P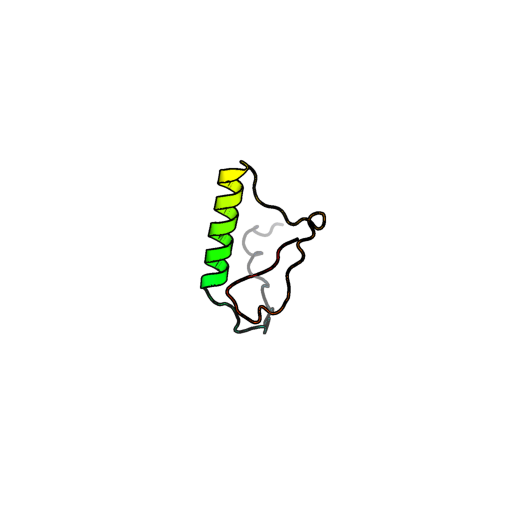rotein AF-A0A3D1J2B5-F1 (afdb_monomer_lite)

Sequence (70 aa):
MGLTRRDVLMAGCVGSAALASPLFSPGRARAQDETMELVERLTGQRATVSDRLHLVMPAVFPTGYTVPMD

Foldseek 3Di:
DDDDPPPPPPDDPDDDPDDDDPPPPVVVVVVVVVVQVVCCVVPVDGDDDDPPDDWDWDPDDPVVPDTDTD

Secondary structure (DSSP, 8-state):
----TTSSS------------S---HHHHHHHHHHHHHHHHHHSS-----TT------S--SSSS-----

pLDDT: mean 71.41, std 17.71, range [42.66, 95.19]

Structure (mmCIF, N/CA/C/O backbone):
data_AF-A0A3D1J2B5-F1
#
_entry.id   AF-A0A3D1J2B5-F1
#
loop_
_atom_site.group_PDB
_atom_site.id
_atom_site.type_symbol
_atom_site.label_atom_id
_atom_site.label_alt_id
_atom_site.label_comp_id
_atom_site.label_asym_id
_atom_site.label_entity_id
_atom_site.label_seq_id
_atom_site.pdbx_PDB_ins_code
_atom_site.Cartn_x
_atom_site.Cartn_y
_atom_site.Cartn_z
_atom_site.occupancy
_atom_site.B_iso_or_equiv
_atom_site.auth_seq_id
_atom_site.auth_comp_id
_atom_site.auth_asym_id
_atom_site.auth_atom_id
_atom_site.pdbx_PDB_model_num
ATOM 1 N N . MET A 1 1 ? 15.939 -1.800 63.791 1.00 47.03 1 MET A N 1
ATOM 2 C CA . MET A 1 1 ? 14.690 -1.335 63.140 1.00 47.03 1 MET A CA 1
ATOM 3 C C . MET A 1 1 ? 14.754 0.188 63.085 1.00 47.03 1 MET A C 1
ATOM 5 O O . MET A 1 1 ? 14.949 0.771 64.131 1.00 47.03 1 MET A O 1
ATOM 9 N N . GLY A 1 2 ? 14.701 0.898 61.966 1.00 53.66 2 GLY A N 1
ATOM 10 C CA . GLY A 1 2 ? 14.478 0.518 60.580 1.00 53.66 2 GLY A CA 1
ATOM 11 C C . GLY A 1 2 ? 15.255 1.461 59.656 1.00 53.66 2 GLY A C 1
ATOM 12 O O . GLY A 1 2 ? 15.531 2.607 59.996 1.00 53.66 2 GLY A O 1
ATOM 13 N N . LEU A 1 3 ? 15.646 0.909 58.515 1.00 56.88 3 LEU A N 1
ATOM 14 C CA . LEU A 1 3 ? 16.447 1.551 57.484 1.00 56.88 3 LEU A CA 1
ATOM 15 C C . LEU A 1 3 ? 15.591 2.558 56.703 1.00 56.88 3 LEU A C 1
ATOM 17 O O . LEU A 1 3 ? 14.443 2.289 56.339 1.00 56.88 3 LEU A O 1
ATOM 21 N N . THR A 1 4 ? 16.168 3.728 56.471 1.00 57.41 4 THR A N 1
ATOM 22 C CA . THR A 1 4 ? 15.620 4.849 55.711 1.00 57.41 4 THR A CA 1
ATOM 23 C C . THR A 1 4 ? 15.400 4.443 54.248 1.00 57.41 4 THR A C 1
ATOM 25 O O . THR A 1 4 ? 16.302 3.978 53.559 1.00 57.41 4 THR A O 1
ATOM 28 N N . ARG A 1 5 ? 14.167 4.602 53.749 1.00 54.91 5 ARG A N 1
ATOM 29 C CA . ARG A 1 5 ? 13.707 4.152 52.417 1.00 54.91 5 ARG A CA 1
ATOM 30 C C . ARG A 1 5 ? 14.265 4.956 51.221 1.00 54.91 5 ARG A C 1
ATOM 32 O O . ARG A 1 5 ? 13.534 5.158 50.255 1.00 54.91 5 ARG A O 1
ATOM 39 N N . ARG A 1 6 ? 15.495 5.480 51.267 1.00 53.88 6 ARG A N 1
ATOM 40 C CA . ARG A 1 6 ? 15.990 6.394 50.213 1.00 53.88 6 ARG A CA 1
ATOM 41 C C . ARG A 1 6 ? 17.343 6.081 49.567 1.00 53.88 6 ARG A C 1
ATOM 43 O O . ARG A 1 6 ? 17.638 6.731 48.578 1.00 53.88 6 ARG A O 1
ATOM 50 N N . ASP A 1 7 ? 18.063 5.038 49.984 1.00 49.84 7 ASP A N 1
ATOM 51 C CA . ASP A 1 7 ? 19.376 4.694 49.389 1.00 49.84 7 ASP A CA 1
ATOM 52 C C . ASP A 1 7 ? 19.408 3.412 48.536 1.00 49.84 7 ASP A C 1
ATOM 54 O O . ASP A 1 7 ? 20.471 2.918 48.181 1.00 49.84 7 ASP A O 1
ATOM 58 N N . VAL A 1 8 ? 18.254 2.858 48.153 1.00 54.16 8 VAL A N 1
ATOM 59 C CA . VAL A 1 8 ? 18.202 1.574 47.413 1.00 54.16 8 VAL A CA 1
ATOM 60 C C . VAL A 1 8 ? 18.037 1.741 45.894 1.00 54.16 8 VAL A C 1
ATOM 62 O O . VAL A 1 8 ? 17.945 0.752 45.179 1.00 54.16 8 VAL A O 1
ATOM 65 N N . LEU A 1 9 ? 18.062 2.961 45.346 1.00 50.22 9 LEU A N 1
ATOM 66 C CA . LEU A 1 9 ? 17.893 3.162 43.897 1.00 50.22 9 LEU A CA 1
ATOM 67 C C . LEU A 1 9 ? 19.147 3.675 43.177 1.00 50.22 9 LEU A C 1
ATOM 69 O O . LEU A 1 9 ? 19.049 4.463 42.246 1.00 50.22 9 LEU A O 1
ATOM 73 N N . MET A 1 10 ? 20.327 3.218 43.595 1.00 53.53 10 MET A N 1
ATOM 74 C CA . MET A 1 10 ? 21.581 3.410 42.856 1.00 53.53 10 MET A CA 1
ATOM 75 C C . MET A 1 10 ? 22.319 2.075 42.745 1.00 53.53 10 MET A C 1
ATOM 77 O O . MET A 1 10 ? 23.374 1.878 43.339 1.00 53.53 10 MET A O 1
ATOM 81 N N . ALA A 1 11 ? 21.747 1.122 42.009 1.00 50.53 11 ALA A N 1
ATOM 82 C CA . ALA A 1 11 ? 22.455 -0.097 41.635 1.00 50.53 11 ALA A CA 1
ATOM 83 C C . ALA A 1 11 ? 21.883 -0.688 40.341 1.00 50.53 11 ALA A C 1
ATOM 85 O O . ALA A 1 11 ? 20.779 -1.220 40.325 1.00 50.53 11 ALA A O 1
ATOM 86 N N . GLY A 1 12 ? 22.683 -0.638 39.274 1.00 54.16 12 GLY A N 1
ATOM 87 C CA . GLY A 1 12 ? 22.612 -1.633 38.206 1.00 54.16 12 GLY A CA 1
ATOM 88 C C . GLY A 1 12 ? 21.811 -1.262 36.961 1.00 54.16 12 GLY A C 1
ATOM 89 O O . GLY A 1 12 ? 20.783 -1.864 36.696 1.00 54.16 12 GLY A O 1
ATOM 90 N N . CYS A 1 13 ? 22.373 -0.401 36.113 1.00 44.88 13 CYS A N 1
ATOM 91 C CA . CYS A 1 13 ? 22.198 -0.536 34.662 1.00 44.88 13 CYS A CA 1
ATOM 92 C C . CYS A 1 13 ? 23.584 -0.675 34.023 1.00 44.88 13 CYS A C 1
ATOM 94 O O . CYS A 1 13 ? 24.087 0.222 33.353 1.00 44.88 13 CYS A O 1
ATOM 96 N N . VAL A 1 14 ? 24.232 -1.807 34.308 1.00 52.25 14 VAL A N 1
ATOM 97 C CA . VAL A 1 14 ? 25.382 -2.296 33.545 1.00 52.25 14 VAL A CA 1
ATOM 98 C C . VAL A 1 14 ? 24.840 -3.111 32.378 1.00 52.25 14 VAL A C 1
ATOM 100 O O . VAL A 1 14 ? 24.118 -4.079 32.585 1.00 52.25 14 VAL A O 1
ATOM 103 N N . GLY A 1 15 ? 25.270 -2.750 31.171 1.00 47.19 15 GLY A N 1
ATOM 104 C CA . GLY A 1 15 ? 25.418 -3.699 30.074 1.00 47.19 15 GLY A CA 1
ATOM 105 C C . GLY A 1 15 ? 24.238 -3.813 29.119 1.00 47.19 15 GLY A C 1
ATOM 106 O O . GLY A 1 15 ? 23.349 -4.634 29.303 1.00 47.19 15 GLY A O 1
ATOM 107 N N . SER A 1 16 ? 24.324 -3.091 28.004 1.00 42.66 16 SER A N 1
ATOM 108 C CA . SER A 1 16 ? 23.979 -3.644 26.689 1.00 42.66 16 SER A CA 1
ATOM 109 C C . SER A 1 16 ? 24.696 -2.837 25.612 1.00 42.66 16 SER A C 1
ATOM 111 O O . SER A 1 16 ? 24.206 -1.820 25.130 1.00 42.66 16 SER A O 1
ATOM 113 N N . ALA A 1 17 ? 25.897 -3.290 25.250 1.00 51.81 17 ALA A N 1
ATOM 114 C CA . ALA A 1 17 ? 26.513 -2.927 23.986 1.00 51.81 17 ALA A CA 1
ATOM 115 C C . ALA A 1 17 ? 25.779 -3.698 22.879 1.00 51.81 17 ALA A C 1
ATOM 117 O O . ALA A 1 17 ? 26.125 -4.835 22.570 1.00 51.81 17 ALA A O 1
ATOM 118 N N . ALA A 1 18 ? 24.734 -3.096 22.315 1.00 46.75 18 ALA A N 1
ATOM 119 C CA . ALA A 1 18 ? 24.136 -3.572 21.075 1.00 46.75 18 ALA A CA 1
ATOM 120 C C . ALA A 1 18 ? 24.871 -2.910 19.901 1.00 46.75 18 ALA A C 1
ATOM 122 O O . ALA A 1 18 ? 24.532 -1.816 19.455 1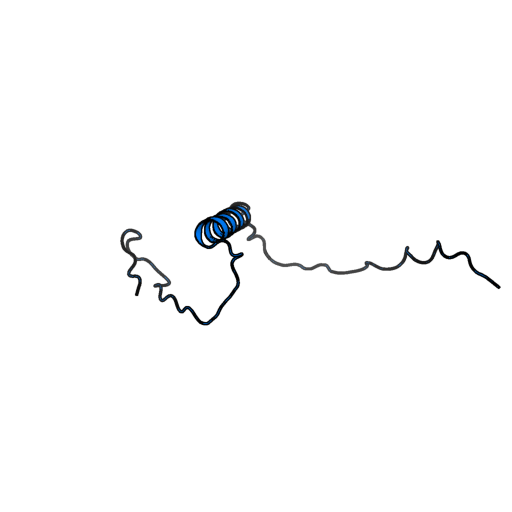.00 46.75 18 ALA A O 1
ATOM 123 N N . LEU A 1 19 ? 25.920 -3.577 19.420 1.00 51.06 19 LEU A N 1
ATOM 124 C CA . LEU A 1 19 ? 26.427 -3.374 18.068 1.00 51.06 19 LEU A CA 1
ATOM 125 C C . LEU A 1 19 ? 25.350 -3.842 17.081 1.00 51.06 19 LEU A C 1
ATOM 127 O O . LEU A 1 19 ? 25.124 -5.044 16.991 1.00 51.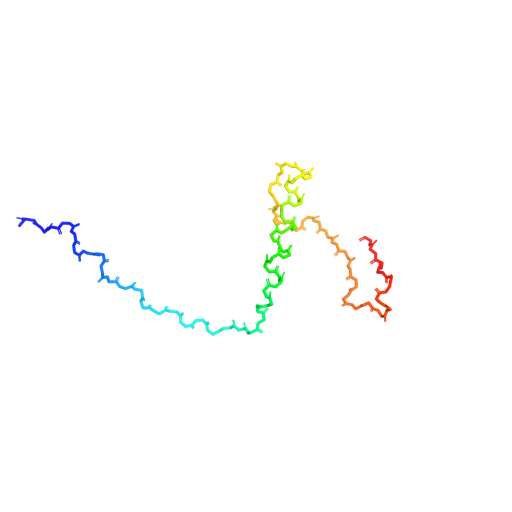06 19 LEU A O 1
ATOM 131 N N . ALA A 1 20 ? 24.721 -2.926 16.336 1.00 48.06 20 ALA A N 1
ATOM 132 C CA . ALA A 1 20 ? 24.175 -3.212 15.005 1.00 48.06 20 ALA A CA 1
ATOM 133 C C . ALA A 1 20 ? 23.728 -1.937 14.257 1.00 48.06 20 ALA A C 1
ATOM 135 O O . ALA A 1 20 ? 22.777 -1.269 14.652 1.00 48.06 20 ALA A O 1
ATOM 136 N N . SER A 1 21 ? 24.362 -1.723 13.097 1.00 51.62 21 SER A N 1
ATOM 137 C CA . SER A 1 21 ? 23.803 -1.119 11.871 1.00 51.62 21 SER A CA 1
ATOM 138 C C . SER A 1 21 ? 23.918 0.407 11.657 1.00 51.62 21 SER A C 1
ATOM 140 O O . SER A 1 21 ? 23.107 1.177 12.169 1.00 51.62 21 SER A O 1
ATOM 142 N N . PRO A 1 22 ? 24.817 0.868 10.756 1.00 46.44 22 PRO A N 1
ATOM 143 C CA . PRO A 1 22 ? 24.849 2.242 10.252 1.00 46.44 22 PRO A CA 1
ATOM 144 C C . PRO A 1 22 ? 23.833 2.438 9.108 1.00 46.44 22 PRO A C 1
ATOM 146 O O . PRO A 1 22 ? 24.194 2.824 8.001 1.00 46.44 22 PRO A O 1
ATOM 149 N N . LEU A 1 23 ? 22.551 2.140 9.348 1.00 47.38 23 LEU A N 1
ATOM 150 C CA . LEU A 1 23 ? 21.474 2.324 8.355 1.00 47.38 23 LEU A CA 1
ATOM 151 C C . LEU A 1 23 ? 20.323 3.204 8.862 1.00 47.38 23 LEU A C 1
ATOM 153 O O . LEU A 1 23 ? 19.238 3.227 8.279 1.00 47.38 23 LEU A O 1
ATOM 157 N N . PHE A 1 24 ? 20.556 3.978 9.922 1.00 47.28 24 PHE A N 1
ATOM 158 C CA . PHE A 1 24 ? 19.645 5.045 10.322 1.00 47.28 24 PHE A CA 1
ATOM 159 C C . PHE A 1 24 ? 19.819 6.240 9.385 1.00 47.28 24 PHE A C 1
ATOM 161 O O . PHE A 1 24 ? 20.511 7.207 9.689 1.00 47.28 24 PHE A O 1
ATOM 168 N N . SER A 1 25 ? 19.183 6.159 8.216 1.00 49.50 25 SER A N 1
ATOM 169 C CA . SER A 1 25 ? 18.904 7.344 7.414 1.00 49.50 25 SER A CA 1
ATOM 170 C C . SER A 1 25 ? 17.847 8.165 8.168 1.00 49.50 25 SER A C 1
ATOM 172 O O . SER A 1 25 ? 16.726 7.673 8.340 1.00 49.50 25 SER A O 1
ATOM 174 N N . PRO A 1 26 ? 18.157 9.381 8.657 1.00 55.62 26 PRO A N 1
ATOM 175 C CA . PRO A 1 26 ? 17.240 10.173 9.486 1.00 55.62 26 PRO A CA 1
ATOM 176 C C . PRO A 1 26 ? 15.909 10.484 8.781 1.00 55.62 26 PRO A C 1
ATOM 178 O O . PRO A 1 26 ? 14.890 10.685 9.439 1.00 55.62 26 PRO A O 1
ATOM 181 N N . GLY A 1 27 ? 15.879 10.431 7.444 1.00 58.91 27 GLY A N 1
ATOM 182 C CA . GLY A 1 27 ? 14.655 10.577 6.656 1.00 58.91 27 GLY A CA 1
ATOM 183 C C . GLY A 1 27 ? 13.636 9.447 6.844 1.00 58.91 27 GLY A C 1
ATOM 184 O O . GLY A 1 27 ? 12.444 9.685 6.685 1.00 58.91 27 GLY A O 1
ATOM 185 N N . ARG A 1 28 ? 14.060 8.235 7.233 1.00 60.19 28 ARG A N 1
ATOM 186 C CA . ARG A 1 28 ? 13.150 7.084 7.387 1.00 60.19 28 ARG A CA 1
ATOM 187 C C . ARG A 1 28 ? 12.223 7.235 8.592 1.00 60.19 28 ARG A C 1
ATOM 189 O O . ARG A 1 28 ? 11.042 6.928 8.485 1.00 60.19 28 ARG A O 1
ATOM 196 N N . ALA A 1 29 ? 12.755 7.728 9.712 1.00 64.38 29 ALA A N 1
ATOM 197 C CA . ALA A 1 29 ? 11.966 7.972 10.920 1.00 64.38 29 ALA A CA 1
ATOM 198 C C . ALA A 1 29 ? 10.943 9.096 10.697 1.00 64.38 29 ALA A C 1
ATOM 200 O O . ALA A 1 29 ? 9.792 8.967 11.096 1.00 64.38 29 ALA A O 1
ATOM 201 N N . ARG A 1 30 ? 11.345 10.158 9.984 1.00 69.44 30 ARG A N 1
ATOM 202 C CA . ARG A 1 30 ? 10.453 11.267 9.628 1.00 69.44 30 ARG A CA 1
ATOM 203 C C . ARG A 1 30 ? 9.337 10.833 8.672 1.00 69.44 30 ARG A C 1
ATOM 205 O O . ARG A 1 30 ? 8.177 11.123 8.926 1.00 69.44 30 ARG A O 1
ATOM 212 N N . ALA A 1 31 ? 9.675 10.097 7.614 1.00 71.19 31 ALA A N 1
ATOM 213 C CA . ALA A 1 31 ? 8.687 9.604 6.654 1.00 71.19 31 ALA A CA 1
ATOM 214 C C . ALA A 1 31 ? 7.664 8.651 7.303 1.00 71.19 31 ALA A C 1
ATOM 216 O O . ALA A 1 31 ? 6.489 8.642 6.935 1.00 71.19 31 ALA A O 1
ATOM 217 N N . GLN A 1 32 ? 8.101 7.856 8.285 1.00 78.38 32 GLN A N 1
ATOM 218 C CA . GLN A 1 32 ? 7.212 6.981 9.045 1.00 78.38 32 GLN A CA 1
ATOM 219 C C . GLN A 1 32 ? 6.196 7.777 9.876 1.00 78.38 32 GLN A C 1
ATOM 221 O O . GLN A 1 32 ? 5.018 7.426 9.873 1.00 78.38 32 GLN A O 1
ATOM 226 N N . ASP A 1 33 ? 6.636 8.845 10.542 1.00 82.81 33 ASP A N 1
ATOM 227 C CA . ASP A 1 33 ? 5.778 9.717 11.355 1.00 82.81 33 ASP A CA 1
ATOM 228 C C . ASP A 1 33 ? 4.708 10.419 10.499 1.00 82.81 33 ASP A C 1
ATOM 230 O O . ASP A 1 33 ? 3.513 10.312 10.775 1.00 82.81 33 ASP A O 1
ATOM 234 N N . GLU A 1 34 ? 5.122 10.999 9.367 1.00 88.44 34 GLU A N 1
ATOM 235 C CA . GLU A 1 34 ? 4.223 11.651 8.401 1.00 88.44 34 GLU A CA 1
ATOM 236 C C . GLU A 1 34 ? 3.166 10.673 7.841 1.00 88.44 34 GLU A C 1
ATOM 238 O O . GLU A 1 34 ? 2.000 11.029 7.650 1.00 88.44 34 GLU A O 1
ATOM 243 N N . THR A 1 35 ? 3.544 9.408 7.622 1.00 87.44 35 THR A N 1
ATOM 244 C CA . THR A 1 35 ? 2.615 8.368 7.146 1.00 87.44 35 THR A CA 1
ATOM 245 C C . THR A 1 35 ? 1.586 7.994 8.214 1.00 87.44 35 THR A C 1
ATOM 247 O O . THR A 1 35 ? 0.410 7.803 7.899 1.00 87.44 35 THR A O 1
ATOM 250 N N . MET A 1 36 ? 2.002 7.887 9.479 1.00 89.12 36 MET A N 1
ATOM 251 C CA . MET A 1 36 ? 1.091 7.561 10.580 1.00 89.12 36 MET A CA 1
ATOM 252 C C . MET A 1 36 ? 0.061 8.670 10.810 1.00 89.12 36 MET A C 1
ATOM 254 O O . MET A 1 36 ? -1.124 8.365 10.959 1.00 89.12 36 MET A O 1
ATOM 258 N N . GLU A 1 37 ? 0.494 9.932 10.769 1.00 91.81 37 GLU A N 1
ATOM 259 C CA . GLU A 1 37 ? -0.397 11.090 10.890 1.00 91.81 37 GLU A CA 1
ATOM 260 C C . GLU A 1 37 ? -1.438 11.116 9.761 1.00 91.81 37 GLU A C 1
ATOM 262 O O . GLU A 1 37 ? -2.622 11.362 9.999 1.00 91.81 37 GLU A O 1
ATOM 267 N N . LEU A 1 38 ? -1.028 10.813 8.524 1.00 92.06 38 LEU A N 1
ATOM 268 C CA . LEU A 1 38 ? -1.946 10.757 7.388 1.00 92.06 38 LEU A CA 1
ATOM 269 C C . LEU A 1 38 ? -3.042 9.701 7.585 1.00 92.06 38 LEU A C 1
ATOM 271 O O . LEU A 1 38 ? -4.217 9.987 7.345 1.00 92.06 38 LEU A O 1
ATOM 275 N N . VAL A 1 39 ? -2.678 8.494 8.029 1.00 92.19 39 VAL A N 1
ATOM 276 C CA . VAL A 1 39 ? -3.655 7.421 8.282 1.00 92.19 39 VAL A CA 1
ATOM 277 C C . VAL A 1 39 ? -4.641 7.836 9.371 1.00 92.19 39 VAL A C 1
ATOM 279 O O . VAL A 1 39 ? -5.847 7.647 9.202 1.00 92.19 39 VAL A O 1
ATOM 282 N N . GLU A 1 40 ? -4.158 8.450 10.451 1.00 94.69 40 GLU A N 1
ATOM 283 C CA . GLU A 1 40 ? -5.011 8.930 11.540 1.00 94.69 40 GLU A CA 1
ATOM 284 C C . GLU A 1 40 ? -5.960 10.037 11.075 1.00 94.69 40 GLU A C 1
ATOM 286 O O . GLU A 1 40 ? -7.155 9.986 11.364 1.00 94.69 40 GLU A O 1
ATOM 291 N N . ARG A 1 41 ? -5.481 10.982 10.262 1.00 94.62 41 ARG A N 1
ATOM 292 C CA . ARG A 1 41 ? -6.323 12.035 9.675 1.00 94.62 41 ARG A CA 1
ATOM 293 C C . ARG A 1 41 ? -7.405 11.493 8.740 1.00 94.62 41 ARG A C 1
ATOM 295 O O . ARG A 1 41 ? -8.487 12.070 8.686 1.00 94.62 41 ARG A O 1
ATOM 302 N N . LEU A 1 42 ? -7.122 10.427 7.989 1.00 95.19 42 LEU A N 1
ATOM 303 C CA . LEU A 1 42 ? -8.064 9.850 7.020 1.00 95.19 42 LEU A CA 1
ATOM 304 C C . LEU A 1 42 ? -9.076 8.893 7.654 1.00 95.19 42 LEU A C 1
ATOM 306 O O . LEU A 1 42 ? -10.208 8.804 7.185 1.00 95.19 42 LEU A O 1
ATOM 310 N N . THR A 1 43 ? -8.674 8.162 8.692 1.00 93.50 43 THR A N 1
ATOM 311 C CA . THR A 1 43 ? -9.487 7.083 9.279 1.00 93.50 43 THR A CA 1
ATOM 312 C C . THR A 1 43 ? -10.021 7.411 10.671 1.00 93.50 43 THR A C 1
ATOM 314 O O . THR A 1 43 ? -10.921 6.730 11.156 1.00 93.50 43 THR A O 1
ATOM 317 N N . GLY A 1 44 ? -9.472 8.432 11.337 1.00 94.94 44 GLY A N 1
ATOM 318 C CA . GLY A 1 44 ? -9.709 8.708 12.755 1.00 94.94 44 GLY A CA 1
ATOM 319 C C . GLY A 1 44 ? -9.106 7.654 13.690 1.00 94.94 44 GLY A C 1
ATOM 320 O O . GLY A 1 44 ? -9.411 7.647 14.882 1.00 94.94 44 GLY A O 1
ATOM 321 N N . GLN A 1 45 ? -8.293 6.734 13.163 1.00 91.88 45 GLN A N 1
ATOM 322 C CA . GLN A 1 45 ? -7.722 5.614 13.899 1.00 91.88 45 GLN A CA 1
ATOM 323 C C . GLN A 1 45 ? -6.206 5.564 13.721 1.00 91.88 45 GLN A C 1
ATOM 325 O O . GLN A 1 45 ? -5.667 5.798 12.640 1.00 91.88 45 GLN A O 1
ATOM 330 N N . ARG A 1 46 ? -5.500 5.194 14.790 1.00 89.44 46 ARG A N 1
ATOM 331 C CA . ARG A 1 46 ? -4.055 4.977 14.730 1.00 89.44 46 ARG A CA 1
ATOM 332 C C . ARG A 1 46 ? -3.749 3.705 13.937 1.00 89.44 46 ARG A C 1
ATOM 334 O O . ARG A 1 46 ? -4.345 2.657 14.187 1.00 89.44 46 ARG A O 1
ATOM 341 N N . ALA A 1 47 ? -2.790 3.792 13.017 1.00 89.75 47 ALA A N 1
ATOM 342 C CA . ALA A 1 47 ? -2.349 2.653 12.219 1.00 89.75 47 ALA A CA 1
ATOM 343 C C . ALA A 1 47 ? -1.850 1.494 13.104 1.00 89.75 47 ALA A C 1
ATOM 345 O O . ALA A 1 47 ? -1.155 1.707 14.102 1.00 89.75 47 ALA A O 1
ATOM 346 N N . THR A 1 48 ? -2.182 0.264 12.711 1.00 90.12 48 THR A N 1
ATOM 347 C CA . THR A 1 48 ? -1.737 -0.972 13.369 1.00 90.12 48 THR A CA 1
ATOM 348 C C . THR A 1 48 ? -1.166 -1.937 12.337 1.00 90.12 48 THR A C 1
ATOM 350 O O . THR A 1 48 ? -1.521 -1.884 11.160 1.00 90.12 48 THR A O 1
ATOM 353 N N . VAL A 1 49 ? -0.254 -2.808 12.769 1.00 89.25 49 VAL A N 1
ATOM 354 C CA . VAL A 1 49 ? 0.309 -3.853 11.905 1.00 89.25 49 VAL A CA 1
ATOM 355 C C . VAL A 1 49 ? -0.729 -4.961 11.731 1.00 89.25 49 VAL A C 1
ATOM 357 O O . VAL A 1 49 ? -1.332 -5.403 12.709 1.00 89.25 49 VAL A O 1
ATOM 360 N N . SER A 1 50 ? -0.943 -5.406 10.492 1.00 88.75 50 SER A N 1
ATOM 361 C CA . SER A 1 50 ? -1.872 -6.490 10.176 1.00 88.75 50 SER A CA 1
ATOM 362 C C . SER A 1 50 ? -1.367 -7.328 9.011 1.00 88.75 50 SER A C 1
ATOM 364 O O . SER A 1 50 ? -1.037 -6.786 7.961 1.00 88.75 50 SER A O 1
ATOM 366 N N . ASP A 1 51 ? -1.416 -8.648 9.171 1.00 93.06 51 ASP A N 1
ATOM 367 C CA . ASP A 1 51 ? -1.060 -9.610 8.120 1.00 93.06 51 ASP A CA 1
ATOM 368 C C . ASP A 1 51 ? -2.246 -9.960 7.207 1.00 93.06 51 ASP A C 1
ATOM 370 O O . ASP A 1 51 ? -2.154 -10.859 6.380 1.00 93.06 51 ASP A O 1
ATOM 374 N N . ARG A 1 52 ? -3.395 -9.288 7.370 1.00 92.88 52 ARG A N 1
ATOM 375 C CA . ARG A 1 52 ? -4.611 -9.555 6.580 1.00 92.88 52 ARG A CA 1
ATOM 376 C C . ARG A 1 52 ? -4.607 -8.872 5.215 1.00 92.88 52 ARG A C 1
ATOM 378 O O . ARG A 1 52 ? -5.385 -9.256 4.347 1.00 92.88 52 ARG A O 1
ATOM 385 N N . LEU A 1 53 ? -3.788 -7.835 5.052 1.00 87.94 53 LEU A N 1
ATOM 386 C CA . 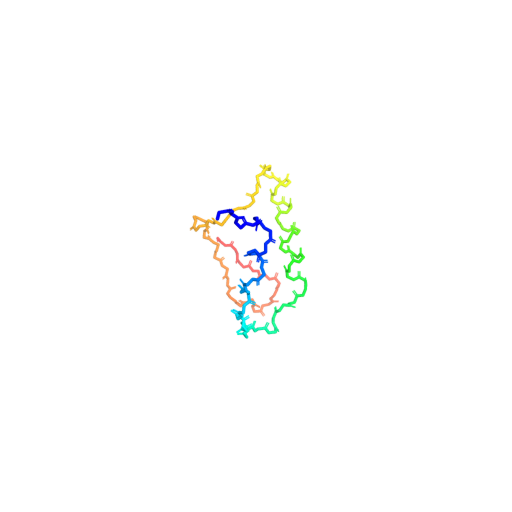LEU A 1 53 ? -3.611 -7.129 3.790 1.00 87.94 53 LEU A CA 1
ATOM 387 C C . LEU A 1 53 ? -2.317 -7.605 3.143 1.00 87.94 53 LEU A C 1
ATOM 389 O O . LEU A 1 53 ? -1.228 -7.371 3.664 1.00 87.94 53 LEU A O 1
ATOM 393 N N . HIS A 1 54 ? -2.452 -8.259 1.995 1.00 88.38 54 HIS A N 1
ATOM 394 C CA . HIS A 1 54 ? -1.326 -8.692 1.184 1.00 88.38 54 HIS A CA 1
ATOM 395 C C . HIS A 1 54 ? -1.193 -7.742 0.001 1.00 88.38 54 HIS A C 1
ATOM 397 O O . HIS A 1 54 ? -2.066 -7.700 -0.857 1.00 88.38 54 HIS A O 1
ATOM 403 N N . LEU A 1 55 ? -0.111 -6.970 -0.016 1.00 85.75 55 LEU A N 1
ATOM 404 C CA . LEU A 1 55 ? 0.248 -6.121 -1.146 1.00 85.75 55 LEU A CA 1
ATOM 405 C C . LEU A 1 55 ? 1.314 -6.848 -1.960 1.00 85.75 55 LEU A C 1
ATOM 407 O O . LEU A 1 55 ? 2.379 -7.173 -1.426 1.00 85.75 55 LEU A O 1
ATOM 411 N N . VAL A 1 56 ? 1.034 -7.107 -3.237 1.00 87.12 56 VAL A N 1
ATOM 412 C CA . VAL A 1 56 ? 2.007 -7.709 -4.149 1.00 87.12 56 VAL A CA 1
ATOM 413 C C . VAL A 1 56 ? 2.712 -6.589 -4.904 1.00 87.12 56 VAL A C 1
ATOM 415 O O . VAL A 1 56 ? 2.093 -5.826 -5.636 1.00 87.12 56 VAL A O 1
ATOM 418 N N . MET A 1 57 ? 4.027 -6.479 -4.711 1.00 85.31 57 MET A N 1
ATOM 419 C CA . MET A 1 57 ? 4.862 -5.498 -5.401 1.00 85.31 57 MET A CA 1
ATOM 420 C C . MET A 1 57 ? 6.150 -6.171 -5.892 1.00 85.31 57 MET A C 1
ATOM 422 O O . MET A 1 57 ? 6.789 -6.898 -5.122 1.00 85.31 57 MET A O 1
ATOM 426 N N . PRO A 1 58 ? 6.570 -5.938 -7.150 1.00 83.12 58 PRO A N 1
ATOM 427 C CA . PRO A 1 58 ? 7.868 -6.397 -7.630 1.00 83.12 58 PRO A CA 1
ATOM 428 C C . PRO A 1 58 ? 9.016 -5.850 -6.773 1.00 83.12 58 PRO A C 1
ATOM 430 O O . PRO A 1 58 ? 9.040 -4.674 -6.429 1.00 83.12 58 PRO A O 1
ATOM 433 N N . ALA A 1 59 ? 10.015 -6.681 -6.471 1.00 83.75 59 ALA A N 1
ATOM 434 C CA . ALA A 1 59 ? 11.191 -6.242 -5.710 1.00 83.75 59 ALA A CA 1
ATOM 435 C C . ALA A 1 59 ? 12.123 -5.317 -6.517 1.00 83.75 59 ALA 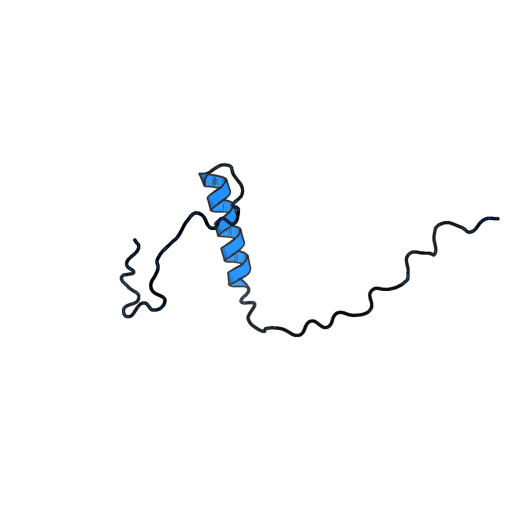A C 1
ATOM 437 O O . ALA A 1 59 ? 12.944 -4.602 -5.945 1.00 83.75 59 ALA A O 1
ATOM 438 N N . VAL A 1 60 ? 12.020 -5.352 -7.848 1.00 83.75 60 VAL A N 1
ATOM 439 C CA . VAL A 1 60 ? 12.834 -4.557 -8.769 1.00 83.75 60 VAL A CA 1
ATOM 440 C C . VAL A 1 60 ? 11.921 -3.928 -9.807 1.00 83.75 60 VAL A C 1
ATOM 442 O O . VAL A 1 60 ? 11.118 -4.620 -10.433 1.00 83.75 60 VAL A O 1
ATOM 445 N N . PHE A 1 61 ? 12.086 -2.624 -10.019 1.00 80.75 61 PHE A N 1
ATOM 446 C CA . PHE A 1 61 ? 11.373 -1.866 -11.044 1.00 80.75 61 PHE A CA 1
ATOM 447 C C . PHE A 1 61 ? 12.347 -1.532 -12.176 1.00 80.75 61 PHE A C 1
ATOM 449 O O . PHE A 1 61 ? 13.168 -0.631 -12.010 1.00 80.75 61 PHE A O 1
ATOM 456 N N . PRO A 1 62 ? 12.291 -2.231 -13.325 1.00 75.31 62 PRO A N 1
ATOM 457 C CA . PRO A 1 62 ? 13.300 -2.090 -14.376 1.00 75.31 62 PRO A CA 1
ATOM 458 C C . PRO A 1 62 ? 13.369 -0.682 -14.970 1.00 75.31 62 PRO A C 1
ATOM 460 O O . PRO A 1 62 ? 14.439 -0.213 -15.339 1.00 75.31 62 PRO A O 1
ATOM 463 N N . THR A 1 63 ? 12.221 -0.013 -15.071 1.00 79.69 63 THR A N 1
ATOM 464 C CA . THR A 1 63 ? 12.110 1.318 -15.676 1.00 79.69 63 THR A CA 1
ATOM 465 C C . THR A 1 63 ? 11.916 2.419 -14.640 1.00 79.69 63 THR A C 1
ATOM 467 O O . THR A 1 63 ? 12.094 3.581 -14.971 1.00 79.69 63 THR A O 1
ATOM 470 N N . GLY A 1 64 ? 11.520 2.092 -13.404 1.00 72.19 64 GLY A N 1
ATOM 471 C CA . GLY A 1 64 ? 11.189 3.069 -12.356 1.00 72.19 64 GLY A CA 1
ATOM 472 C C . GLY A 1 64 ? 9.959 3.953 -12.635 1.00 72.19 64 GLY A C 1
ATOM 473 O O . GLY A 1 64 ? 9.523 4.665 -11.738 1.00 72.19 64 GLY A O 1
ATOM 474 N N . TYR A 1 65 ? 9.383 3.903 -13.842 1.00 74.69 65 TYR A N 1
ATOM 475 C CA . TYR A 1 65 ? 8.259 4.751 -14.265 1.00 74.69 65 TYR A CA 1
ATOM 476 C C . TYR A 1 65 ? 6.891 4.084 -14.112 1.00 74.69 65 TYR A C 1
ATOM 478 O O . TYR A 1 65 ? 5.885 4.770 -13.948 1.00 74.69 65 TYR A O 1
ATOM 486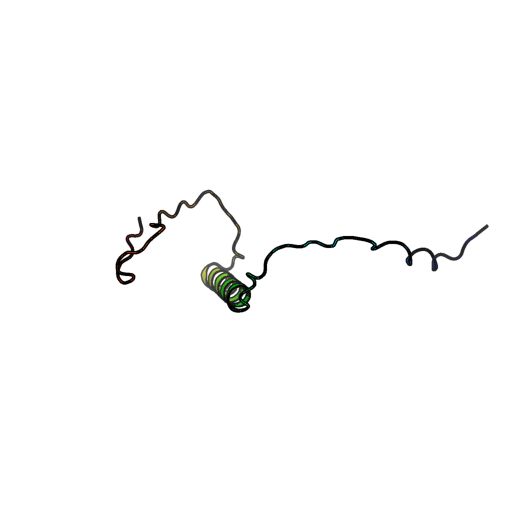 N N . THR A 1 66 ? 6.828 2.755 -14.191 1.00 79.62 66 THR A N 1
ATOM 487 C CA . THR A 1 66 ? 5.571 2.010 -14.076 1.00 79.62 66 THR A CA 1
ATOM 488 C C . THR A 1 66 ? 5.778 0.826 -13.153 1.00 79.62 66 THR A C 1
ATOM 490 O O . THR A 1 66 ? 6.633 -0.023 -13.407 1.00 79.62 66 THR A O 1
ATOM 493 N N . VAL A 1 67 ? 4.992 0.789 -12.079 1.00 78.50 67 VAL A N 1
ATOM 494 C CA . VAL A 1 67 ? 4.982 -0.299 -11.106 1.00 78.50 67 VAL A CA 1
ATOM 495 C C . VAL A 1 67 ? 3.600 -0.944 -11.144 1.00 78.50 67 VAL A C 1
ATOM 497 O O . VAL A 1 67 ? 2.627 -0.258 -10.827 1.00 78.50 67 VAL A O 1
ATOM 500 N N . PRO A 1 68 ? 3.483 -2.215 -11.566 1.00 78.38 68 PRO A N 1
ATOM 501 C CA . PRO A 1 68 ? 2.222 -2.932 -11.458 1.00 78.38 68 PRO A CA 1
ATOM 502 C C . PRO A 1 68 ? 1.897 -3.159 -9.978 1.00 78.38 68 PRO A C 1
ATOM 504 O O . PRO A 1 68 ? 2.776 -3.542 -9.202 1.00 78.38 68 PRO A O 1
ATOM 507 N N . MET A 1 69 ? 0.647 -2.886 -9.612 1.00 82.56 69 MET A N 1
ATOM 508 C CA . MET A 1 69 ? 0.094 -3.048 -8.270 1.00 82.56 69 MET A CA 1
ATOM 509 C C . MET A 1 69 ? -1.224 -3.806 -8.419 1.00 82.56 69 MET A C 1
ATOM 511 O O . MET A 1 69 ? -2.144 -3.267 -9.035 1.00 82.56 69 MET A O 1
ATOM 515 N N . ASP A 1 70 ? -1.283 -5.021 -7.876 1.00 68.81 70 ASP A N 1
ATOM 516 C CA . ASP A 1 70 ? -2.455 -5.907 -7.889 1.00 68.81 70 ASP A CA 1
ATOM 517 C C . ASP A 1 70 ? -2.888 -6.258 -6.457 1.00 68.81 70 ASP A C 1
ATOM 519 O O . ASP A 1 70 ? -1.996 -6.385 -5.576 1.00 68.81 70 ASP A O 1
#

Radius of gyration: 23.42 Å; chains: 1; bounding box: 36×22×79 Å